Protein AF-A0A7C5ZCI0-F1 (afdb_monomer_lite)

Foldseek 3Di:
DDPPPDDDDPPPVVVVVVVVVVVVVVVVVVVVVVVVVLVVVLVVLVVVLVVLLVVLVVCCVVPNDDPVNVVSVVVNVVSVVVNVVSVVVVVVSVVVVVVVVPDDPPDDPPCVVVPDDPD

pLDDT: mean 72.67, std 7.88, range [46.69, 87.12]

Sequence (119 aa):
MPQELESAPITLGGELVALRIQRLAAMRRATYRSRSYALIAAGACAVAGVRLAVMAVRHVLAAGWGTRAAAYALLALLAGCAAVCFWQRAVQLSAEIRRSISPQPTTPPDFSTLGNGPS

Radius of gyration: 28.84 Å; chains: 1; boun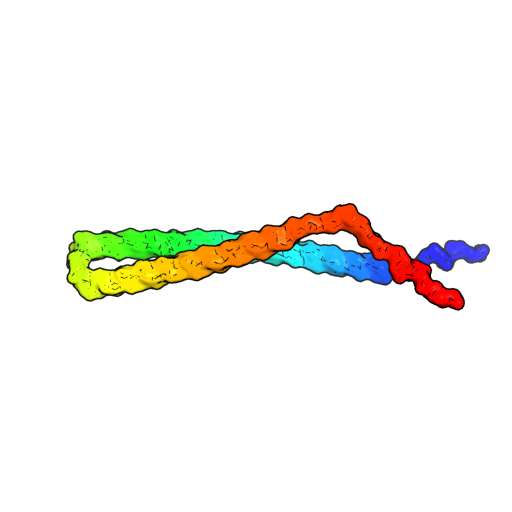ding box: 67×36×87 Å

Secondary structure (DSSP, 8-state):
--------SSHHHHHHHHHHHHHHHHHHHHHHHHHHHHHHHHHHHHHHHHHHHHHHHHHHHHH-SSHHHHHHHHHHHHHHHHHHHHHHHHHHHHHHHHHHTPPP--SPP--TTSS----

Structure (mmCIF, N/CA/C/O backbone):
data_AF-A0A7C5ZCI0-F1
#
_entry.id   AF-A0A7C5ZCI0-F1
#
loop_
_atom_site.group_PDB
_atom_site.id
_atom_site.type_symbol
_atom_site.label_atom_id
_atom_site.label_alt_id
_atom_site.label_comp_id
_atom_site.label_asym_id
_atom_site.label_entity_id
_atom_site.label_seq_id
_atom_site.pdbx_PDB_ins_code
_atom_site.Cartn_x
_atom_site.Cartn_y
_atom_site.Cartn_z
_atom_site.occupancy
_atom_site.B_iso_or_equiv
_atom_site.auth_seq_id
_atom_site.auth_comp_id
_atom_site.auth_asym_id
_atom_site.auth_atom_id
_atom_site.pdbx_PDB_model_num
ATOM 1 N N . MET A 1 1 ? 33.987 -23.509 -58.236 1.00 46.69 1 MET A N 1
ATOM 2 C CA . MET A 1 1 ? 35.185 -23.078 -57.484 1.00 46.69 1 MET A CA 1
ATOM 3 C C . MET A 1 1 ? 35.162 -21.561 -57.396 1.00 46.69 1 MET A C 1
ATOM 5 O O . MET A 1 1 ? 35.145 -20.961 -58.460 1.00 46.69 1 MET A O 1
ATOM 9 N N . PRO A 1 2 ? 35.232 -20.918 -56.224 1.00 59.09 2 PRO A N 1
ATOM 10 C CA . PRO A 1 2 ? 34.506 -21.103 -54.964 1.00 59.09 2 PRO A CA 1
ATOM 11 C C . PRO A 1 2 ? 33.635 -19.857 -54.646 1.00 59.09 2 PRO A C 1
ATOM 13 O O . PRO A 1 2 ? 34.100 -18.729 -54.760 1.00 59.09 2 PRO A O 1
ATOM 16 N N . GLN A 1 3 ? 32.381 -20.051 -54.229 1.00 56.88 3 GLN A N 1
ATOM 17 C CA . GLN A 1 3 ? 31.438 -18.977 -53.855 1.00 56.88 3 GLN A CA 1
ATOM 18 C C . GLN A 1 3 ? 30.963 -19.142 -52.393 1.00 56.88 3 GLN A C 1
ATOM 20 O O . GLN A 1 3 ? 29.783 -19.031 -52.095 1.00 56.88 3 GLN A O 1
ATOM 25 N N . GLU A 1 4 ? 31.882 -19.477 -51.481 1.00 65.56 4 GLU A N 1
ATOM 26 C CA . GLU A 1 4 ? 31.539 -20.023 -50.151 1.00 65.56 4 GLU A CA 1
ATOM 27 C C . GLU A 1 4 ? 31.987 -19.200 -48.928 1.00 65.56 4 GLU A C 1
ATOM 29 O O . GLU A 1 4 ? 31.764 -19.645 -47.811 1.00 65.56 4 GLU A O 1
ATOM 34 N N . LEU A 1 5 ? 32.605 -18.019 -49.049 1.00 60.44 5 LEU A N 1
ATOM 35 C CA . LEU A 1 5 ? 33.278 -17.414 -47.879 1.00 60.44 5 LEU A CA 1
ATOM 36 C C . LEU A 1 5 ? 33.042 -15.916 -47.666 1.00 60.44 5 LEU A C 1
ATOM 38 O O . LEU A 1 5 ? 33.948 -15.208 -47.245 1.00 60.44 5 LEU A O 1
ATOM 42 N N . GLU A 1 6 ? 31.818 -15.424 -47.866 1.00 49.28 6 GLU A N 1
ATOM 43 C CA . GLU A 1 6 ? 31.477 -14.065 -47.410 1.00 49.28 6 GLU A CA 1
ATOM 44 C C . GLU A 1 6 ? 30.142 -14.009 -46.667 1.00 49.28 6 GLU A C 1
ATOM 46 O O . GLU A 1 6 ? 29.234 -13.240 -46.964 1.00 49.28 6 GLU A O 1
ATOM 51 N N . SER A 1 7 ? 30.020 -14.874 -45.663 1.00 62.09 7 SER A N 1
ATOM 52 C CA . SER A 1 7 ? 28.906 -14.864 -44.718 1.00 62.09 7 SER A CA 1
ATOM 53 C C . SER A 1 7 ? 29.389 -15.118 -43.289 1.00 62.09 7 SER A C 1
ATOM 55 O O . SER A 1 7 ? 29.113 -16.171 -42.727 1.00 62.09 7 SER A O 1
ATOM 57 N N . ALA A 1 8 ? 30.126 -14.172 -42.699 1.00 65.06 8 ALA A N 1
ATOM 58 C CA . ALA A 1 8 ? 30.209 -13.948 -41.244 1.00 65.06 8 ALA A CA 1
ATOM 59 C C . ALA A 1 8 ? 31.182 -12.790 -40.965 1.00 65.06 8 ALA A C 1
ATOM 61 O O . ALA A 1 8 ? 32.366 -12.919 -41.263 1.00 65.06 8 ALA A O 1
ATOM 62 N N . PRO A 1 9 ? 30.708 -11.665 -40.392 1.00 52.38 9 PRO A N 1
ATOM 63 C CA . PRO A 1 9 ? 30.586 -11.610 -38.936 1.00 52.38 9 PRO A CA 1
ATOM 64 C C . PRO A 1 9 ? 29.400 -10.730 -38.486 1.00 52.38 9 PRO A C 1
ATOM 66 O O . PRO A 1 9 ? 29.577 -9.592 -38.067 1.00 52.38 9 PRO A O 1
ATOM 69 N N . ILE A 1 10 ? 28.166 -11.241 -38.562 1.00 58.44 10 ILE A N 1
ATOM 70 C CA . ILE A 1 10 ? 26.975 -10.533 -38.027 1.00 58.44 10 ILE A CA 1
ATOM 71 C C . ILE A 1 10 ? 26.433 -11.210 -36.747 1.00 58.44 10 ILE A C 1
ATOM 73 O O . ILE A 1 10 ? 25.652 -10.631 -35.993 1.00 58.44 10 ILE A O 1
ATOM 77 N N . THR A 1 11 ? 26.889 -12.420 -36.423 1.00 65.00 11 THR A N 1
ATOM 78 C CA . THR A 1 11 ? 26.281 -13.262 -35.381 1.00 65.00 11 THR A CA 1
ATOM 79 C C . THR A 1 11 ? 26.567 -12.795 -33.951 1.00 65.00 11 THR A C 1
ATOM 81 O O . THR A 1 11 ? 25.649 -12.749 -33.137 1.00 65.00 11 THR A O 1
ATOM 84 N N . LEU A 1 12 ? 27.792 -12.354 -33.650 1.00 68.25 12 LEU A N 1
ATOM 85 C CA . LEU A 1 12 ? 28.207 -11.995 -32.283 1.00 68.25 12 LEU A CA 1
ATOM 86 C C . LEU A 1 12 ? 27.505 -10.731 -31.751 1.00 68.25 12 LEU A C 1
ATOM 88 O O . LEU A 1 12 ? 27.069 -10.681 -30.600 1.00 68.25 12 LEU A O 1
ATOM 92 N N . GLY A 1 13 ? 27.335 -9.717 -32.605 1.00 74.19 13 GLY A N 1
ATOM 93 C CA . GLY A 1 13 ? 26.580 -8.508 -32.261 1.00 74.19 13 GLY A CA 1
ATOM 94 C C . GLY A 1 13 ? 25.079 -8.778 -32.134 1.00 74.19 13 GLY A C 1
ATOM 95 O O . GLY A 1 13 ? 24.438 -8.293 -31.200 1.00 74.19 13 GLY A O 1
ATOM 96 N N . GLY A 1 14 ? 24.527 -9.603 -33.031 1.00 81.06 14 GLY A N 1
ATOM 97 C CA . GLY A 1 14 ? 23.120 -10.003 -32.999 1.00 81.06 14 GLY A CA 1
ATOM 98 C C . GLY A 1 14 ? 22.750 -10.784 -31.736 1.00 81.06 14 GLY A C 1
ATOM 99 O O . GLY A 1 14 ? 21.706 -10.522 -31.139 1.00 81.06 14 GLY A O 1
ATOM 100 N N . GLU A 1 15 ? 23.623 -11.680 -31.277 1.00 82.00 15 GLU A N 1
ATOM 101 C CA . GLU A 1 15 ? 23.400 -12.496 -30.079 1.00 82.00 15 GLU A CA 1
ATOM 102 C C . GLU A 1 15 ? 23.411 -11.658 -28.788 1.00 82.00 15 GLU A C 1
ATOM 104 O O . GLU A 1 15 ? 22.525 -11.793 -27.938 1.00 82.00 15 GLU A O 1
ATOM 109 N N . LEU A 1 16 ? 24.336 -10.698 -28.670 1.00 84.06 16 LEU A N 1
ATOM 110 C CA . LEU A 1 16 ? 24.368 -9.755 -27.544 1.00 84.06 16 LEU A CA 1
ATOM 111 C C . LEU A 1 16 ? 23.136 -8.841 -27.519 1.00 84.06 16 LEU A C 1
ATOM 113 O O . LEU A 1 16 ? 22.572 -8.576 -26.450 1.00 84.06 16 LEU A O 1
ATOM 117 N N . VAL A 1 17 ? 22.688 -8.376 -28.688 1.00 84.75 17 VAL A N 1
ATOM 118 C CA . VAL A 1 17 ? 21.461 -7.578 -28.816 1.00 84.75 17 VAL A CA 1
ATOM 119 C C . VAL A 1 17 ? 20.238 -8.412 -28.433 1.00 84.75 17 VAL A C 1
ATOM 121 O O . VAL A 1 17 ? 19.408 -7.941 -27.650 1.00 84.75 17 VAL A O 1
ATOM 124 N N . ALA A 1 18 ? 20.154 -9.663 -28.889 1.00 83.94 18 ALA A N 1
ATOM 125 C CA . ALA A 1 18 ? 19.073 -10.579 -28.539 1.00 83.94 18 ALA A CA 1
ATOM 126 C C . ALA A 1 18 ? 18.999 -10.818 -27.021 1.00 83.94 18 ALA A C 1
ATOM 128 O O . ALA A 1 18 ? 17.930 -10.650 -26.427 1.00 83.94 18 ALA A O 1
ATOM 129 N N . LEU A 1 19 ? 20.133 -11.092 -26.365 1.00 86.56 19 LEU A N 1
ATOM 130 C CA . LEU A 1 19 ? 20.210 -11.254 -24.907 1.00 86.56 19 LEU A CA 1
ATOM 131 C C . LEU A 1 19 ? 19.785 -9.984 -24.155 1.00 86.56 19 LEU A C 1
ATOM 133 O O . LEU A 1 19 ? 19.094 -10.058 -23.131 1.00 86.56 19 LEU A O 1
ATOM 137 N N . ARG A 1 20 ? 20.153 -8.800 -24.662 1.00 82.56 20 ARG A N 1
ATOM 138 C CA . ARG A 1 20 ? 19.766 -7.514 -24.061 1.00 82.56 20 ARG A CA 1
ATOM 139 C C . ARG A 1 20 ? 18.260 -7.276 -24.159 1.00 82.56 20 ARG A C 1
ATOM 141 O O . ARG A 1 20 ? 17.645 -6.873 -23.170 1.00 82.56 20 ARG A O 1
ATOM 148 N N . ILE A 1 21 ? 17.662 -7.576 -25.311 1.00 83.69 21 ILE A N 1
ATOM 149 C CA . ILE A 1 21 ? 16.211 -7.484 -25.529 1.00 83.69 21 ILE A CA 1
ATOM 150 C C . ILE A 1 21 ? 15.475 -8.468 -24.612 1.00 83.69 21 ILE A C 1
ATOM 152 O O . ILE A 1 21 ? 14.498 -8.090 -23.961 1.00 83.69 21 ILE A O 1
ATOM 156 N N . GLN A 1 22 ? 15.974 -9.700 -24.486 1.00 87.12 22 GLN A N 1
ATOM 157 C CA . GLN A 1 22 ? 15.384 -10.725 -23.622 1.00 87.12 22 GLN A CA 1
ATOM 158 C C . GLN A 1 22 ? 15.417 -10.313 -22.144 1.00 87.12 22 GLN A C 1
ATOM 160 O O . GLN A 1 22 ? 14.406 -10.434 -21.447 1.00 87.12 22 GLN A O 1
ATOM 165 N N . ARG A 1 23 ? 16.537 -9.744 -21.675 1.00 83.25 23 ARG A N 1
ATOM 166 C CA . ARG A 1 23 ? 16.651 -9.190 -20.315 1.00 83.25 23 ARG A CA 1
ATOM 167 C C . ARG A 1 23 ? 15.699 -8.019 -20.089 1.00 83.25 23 ARG A C 1
ATOM 169 O O . ARG A 1 23 ? 15.046 -7.971 -19.048 1.00 83.25 23 ARG A O 1
ATOM 176 N N . LEU A 1 24 ? 15.565 -7.108 -21.056 1.00 81.12 24 LEU A N 1
ATOM 177 C CA . LEU A 1 24 ? 14.604 -6.004 -20.958 1.00 81.12 24 LEU A CA 1
ATOM 178 C C . LEU A 1 24 ? 13.158 -6.513 -20.879 1.00 81.12 24 LEU A C 1
ATOM 180 O O . LEU A 1 24 ? 12.372 -6.024 -20.065 1.00 81.12 24 LEU A O 1
ATOM 184 N N . ALA A 1 25 ? 12.805 -7.507 -21.695 1.00 79.31 25 ALA A N 1
ATOM 185 C CA . ALA A 1 25 ? 11.478 -8.114 -21.689 1.00 79.31 25 ALA A CA 1
ATOM 186 C C . ALA A 1 25 ? 11.187 -8.842 -20.364 1.00 79.31 25 ALA A C 1
ATOM 188 O O . ALA A 1 25 ? 10.090 -8.711 -19.812 1.00 79.31 25 ALA A O 1
ATOM 189 N N . ALA A 1 26 ? 12.176 -9.559 -19.820 1.00 80.69 26 ALA A N 1
ATOM 190 C CA . ALA A 1 26 ? 12.076 -10.219 -18.522 1.00 80.69 26 ALA A CA 1
ATOM 191 C C . ALA A 1 26 ? 11.894 -9.207 -17.378 1.00 80.69 26 ALA A C 1
ATOM 193 O O . ALA A 1 26 ? 10.992 -9.374 -16.554 1.00 80.69 26 ALA A O 1
ATOM 194 N N . MET A 1 27 ? 12.671 -8.117 -17.374 1.00 73.62 27 MET A N 1
ATOM 195 C CA . MET A 1 27 ? 12.540 -7.046 -16.380 1.00 73.62 27 MET A CA 1
ATOM 196 C C . MET A 1 27 ? 11.151 -6.407 -16.417 1.00 73.62 27 MET A C 1
ATOM 198 O O . MET A 1 27 ? 10.502 -6.322 -15.377 1.00 73.62 27 MET A O 1
ATOM 202 N N . ARG A 1 28 ? 10.628 -6.065 -17.603 1.00 75.12 28 ARG A N 1
ATOM 203 C CA . ARG A 1 28 ? 9.276 -5.489 -17.738 1.00 75.12 28 ARG A CA 1
ATOM 204 C C . ARG A 1 28 ? 8.185 -6.402 -17.169 1.00 75.12 28 ARG A C 1
ATOM 206 O O . ARG A 1 28 ? 7.262 -5.918 -16.515 1.00 75.12 28 ARG A O 1
ATOM 213 N N . ARG A 1 29 ? 8.287 -7.721 -17.374 1.00 72.94 29 ARG A N 1
ATOM 214 C CA . ARG A 1 29 ? 7.327 -8.692 -16.812 1.00 72.94 29 ARG A CA 1
ATOM 215 C C . ARG A 1 29 ? 7.408 -8.778 -15.285 1.00 72.94 29 ARG A C 1
ATOM 217 O O . ARG A 1 29 ? 6.366 -8.893 -14.639 1.00 72.94 29 ARG A O 1
ATOM 224 N N . ALA A 1 30 ? 8.604 -8.684 -14.706 1.00 71.81 30 ALA A N 1
ATOM 225 C CA . ALA A 1 30 ? 8.777 -8.638 -13.255 1.00 71.81 30 ALA A CA 1
ATOM 226 C C . ALA A 1 30 ? 8.166 -7.360 -12.649 1.00 71.81 30 ALA A C 1
ATOM 228 O O . ALA A 1 30 ? 7.456 -7.437 -11.644 1.00 71.81 30 ALA A O 1
ATOM 229 N N . THR A 1 31 ? 8.349 -6.207 -13.304 1.00 74.38 31 THR A N 1
ATOM 230 C CA . THR A 1 31 ? 7.789 -4.918 -12.859 1.00 74.38 31 THR A CA 1
ATOM 231 C C . THR A 1 31 ? 6.258 -4.891 -12.894 1.00 74.38 31 THR A C 1
ATOM 233 O O . THR A 1 31 ? 5.623 -4.302 -12.023 1.00 74.38 31 THR A O 1
ATOM 236 N N . TYR A 1 32 ? 5.629 -5.553 -13.870 1.00 72.38 32 TYR A N 1
ATOM 237 C CA . TYR A 1 32 ? 4.165 -5.640 -13.914 1.00 72.38 32 TYR A CA 1
ATOM 238 C C . TYR A 1 32 ? 3.590 -6.454 -12.7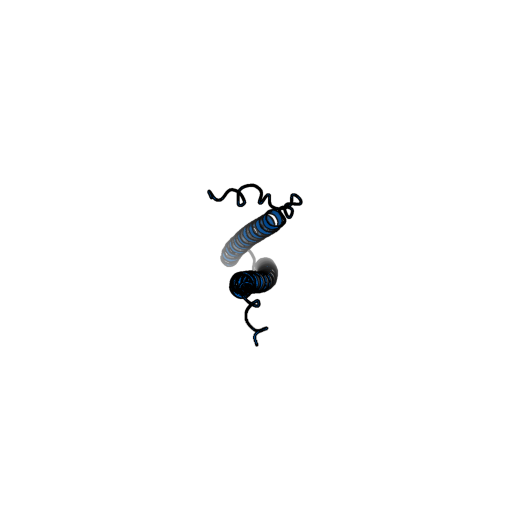47 1.00 72.38 32 TYR A C 1
ATOM 240 O O . TYR A 1 32 ? 2.599 -6.040 -12.145 1.00 72.38 32 TYR A O 1
ATOM 248 N N . ARG A 1 33 ? 4.232 -7.573 -12.379 1.00 76.25 33 ARG A N 1
ATOM 249 C CA . ARG A 1 33 ? 3.794 -8.405 -11.244 1.00 76.25 33 ARG A CA 1
ATOM 250 C C . ARG A 1 33 ? 3.983 -7.698 -9.903 1.00 76.25 33 ARG A C 1
ATOM 252 O O . ARG A 1 33 ? 3.096 -7.764 -9.054 1.00 76.25 33 ARG A O 1
ATOM 259 N N . SER A 1 34 ? 5.097 -6.989 -9.706 1.00 72.62 34 SER A N 1
ATOM 260 C CA . SER A 1 34 ? 5.309 -6.229 -8.466 1.00 72.62 34 SER A CA 1
ATOM 261 C C . SER A 1 34 ? 4.254 -5.134 -8.285 1.00 72.62 34 SER A C 1
ATOM 263 O O . SER A 1 34 ? 3.769 -4.929 -7.172 1.00 72.62 34 SER A O 1
ATOM 265 N N . ARG A 1 35 ? 3.816 -4.499 -9.381 1.00 69.25 35 ARG A N 1
ATOM 266 C CA . ARG A 1 35 ? 2.767 -3.472 -9.360 1.00 69.25 35 ARG A CA 1
ATOM 267 C C . ARG A 1 35 ? 1.410 -4.027 -8.929 1.00 69.25 35 ARG A C 1
ATOM 269 O O . ARG A 1 35 ? 0.751 -3.414 -8.091 1.00 69.25 35 ARG A O 1
ATOM 276 N N . SER A 1 36 ? 1.006 -5.188 -9.450 1.00 75.44 36 SER A N 1
ATOM 277 C CA . SER A 1 36 ? -0.242 -5.833 -9.024 1.00 75.44 36 SER A CA 1
ATOM 278 C C . SER A 1 36 ? -0.189 -6.257 -7.557 1.00 75.44 36 SER A C 1
ATOM 280 O O . SER A 1 36 ? -1.137 -5.995 -6.823 1.00 75.44 36 SER A O 1
ATOM 282 N N . TYR A 1 37 ? 0.927 -6.832 -7.094 1.00 77.38 37 TYR A N 1
ATOM 283 C CA . TYR A 1 37 ? 1.055 -7.232 -5.689 1.00 77.38 37 TYR A CA 1
ATOM 284 C C . TYR A 1 37 ? 1.053 -6.037 -4.734 1.00 77.38 37 TYR A C 1
ATOM 286 O O . TYR A 1 37 ? 0.420 -6.109 -3.685 1.00 77.38 37 TYR A O 1
ATOM 294 N N . ALA A 1 38 ? 1.690 -4.924 -5.108 1.00 75.81 38 ALA A N 1
ATOM 295 C CA . ALA A 1 38 ? 1.678 -3.707 -4.302 1.00 75.81 38 ALA A CA 1
ATOM 296 C C . ALA A 1 38 ? 0.262 -3.122 -4.158 1.00 75.81 38 ALA A C 1
ATOM 298 O O . ALA A 1 38 ? -0.133 -2.745 -3.057 1.00 75.81 38 ALA A O 1
ATOM 299 N N . LEU A 1 39 ? -0.522 -3.094 -5.242 1.00 75.88 39 LEU A N 1
ATOM 300 C CA . LEU A 1 39 ? -1.912 -2.627 -5.201 1.00 75.88 39 LEU A CA 1
ATOM 301 C C . LEU A 1 39 ? -2.811 -3.557 -4.377 1.00 75.88 39 LEU A C 1
ATOM 303 O O . LEU A 1 39 ? -3.613 -3.075 -3.579 1.00 75.88 39 LEU A O 1
ATOM 307 N N . ILE A 1 40 ? -2.651 -4.877 -4.523 1.00 80.62 40 ILE A N 1
ATOM 308 C CA . ILE A 1 40 ? -3.407 -5.866 -3.741 1.00 80.62 40 ILE A CA 1
ATOM 309 C C . ILE A 1 40 ? -3.067 -5.742 -2.252 1.00 80.62 40 ILE A C 1
ATOM 311 O O . ILE A 1 40 ? -3.975 -5.712 -1.425 1.00 80.62 40 ILE A O 1
ATOM 315 N N . ALA A 1 41 ? -1.783 -5.616 -1.901 1.00 74.25 41 ALA A N 1
ATOM 316 C CA . ALA A 1 41 ? -1.350 -5.436 -0.518 1.00 74.25 41 ALA A CA 1
ATOM 317 C C . ALA A 1 41 ? -1.900 -4.134 0.087 1.00 74.25 41 ALA A C 1
ATOM 319 O O . ALA A 1 41 ? -2.432 -4.151 1.195 1.00 74.25 41 ALA A O 1
ATOM 320 N N . ALA A 1 42 ? -1.849 -3.025 -0.660 1.00 74.56 42 ALA A N 1
ATOM 321 C CA . ALA A 1 42 ? -2.427 -1.754 -0.227 1.00 74.56 42 ALA A CA 1
ATOM 322 C C . ALA A 1 42 ? -3.945 -1.866 0.006 1.00 74.56 42 ALA A C 1
ATOM 324 O O . ALA A 1 42 ? -4.444 -1.421 1.041 1.00 74.56 42 ALA A O 1
ATOM 325 N N . GLY A 1 43 ? -4.669 -2.515 -0.913 1.00 77.31 43 GLY A N 1
ATOM 326 C CA . GLY A 1 43 ? -6.102 -2.780 -0.767 1.00 77.31 43 GLY A CA 1
ATOM 327 C C . GLY A 1 43 ? -6.422 -3.662 0.443 1.00 77.31 43 GLY A C 1
ATOM 328 O O . GLY A 1 43 ?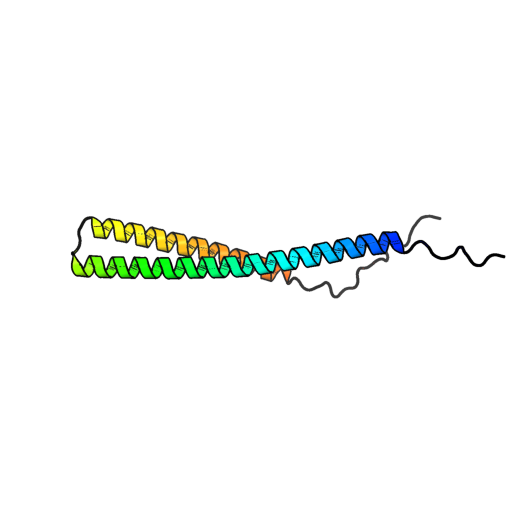 -7.306 -3.330 1.231 1.00 77.31 43 GLY A O 1
ATOM 329 N N . ALA A 1 44 ? -5.668 -4.746 0.644 1.00 77.69 44 ALA A N 1
ATOM 330 C CA . ALA A 1 44 ? -5.835 -5.642 1.786 1.00 77.69 44 ALA A CA 1
ATOM 331 C C . ALA A 1 44 ? -5.606 -4.917 3.123 1.00 77.69 44 ALA A C 1
ATOM 333 O O . ALA A 1 44 ? -6.408 -5.065 4.048 1.00 77.69 44 ALA A O 1
ATOM 334 N N . CYS A 1 45 ? -4.569 -4.079 3.216 1.00 75.12 45 CYS A N 1
ATOM 335 C CA . CYS A 1 45 ? -4.312 -3.266 4.404 1.00 75.12 45 CYS A CA 1
ATOM 336 C C . CYS A 1 45 ? -5.409 -2.225 4.654 1.00 75.12 45 CYS A C 1
ATOM 338 O O . CYS A 1 45 ? -5.804 -2.037 5.805 1.00 75.12 45 CYS A O 1
ATOM 340 N N . ALA A 1 46 ? -5.948 -1.596 3.605 1.00 74.25 46 ALA A N 1
ATOM 341 C CA . ALA A 1 46 ? -7.063 -0.660 3.741 1.00 74.25 46 ALA A CA 1
ATOM 342 C C . ALA A 1 46 ? -8.319 -1.351 4.301 1.00 74.25 46 ALA A C 1
ATOM 344 O O . ALA A 1 46 ? -8.903 -0.877 5.277 1.00 74.25 46 ALA A O 1
ATOM 345 N N . VAL A 1 47 ? -8.700 -2.507 3.745 1.00 80.69 47 VAL A N 1
ATOM 346 C CA . VAL A 1 47 ? -9.861 -3.282 4.218 1.00 80.69 47 VAL A CA 1
ATOM 347 C C . VAL A 1 47 ? -9.661 -3.756 5.659 1.00 80.69 47 VAL A C 1
ATOM 349 O O . VAL A 1 47 ? -10.576 -3.632 6.475 1.00 80.69 47 VAL A O 1
ATOM 352 N N . ALA A 1 48 ? -8.467 -4.251 5.999 1.00 75.62 48 ALA A N 1
ATOM 353 C CA . ALA A 1 48 ? -8.138 -4.656 7.364 1.00 75.62 48 ALA A CA 1
ATOM 354 C C . ALA A 1 48 ? -8.239 -3.479 8.351 1.00 75.62 48 ALA A C 1
ATOM 356 O O . ALA A 1 48 ? -8.838 -3.626 9.418 1.00 75.62 48 ALA A O 1
ATOM 357 N N . GLY A 1 49 ? -7.734 -2.299 7.972 1.00 73.31 49 GLY A N 1
ATOM 358 C CA . GLY A 1 49 ? -7.841 -1.076 8.770 1.00 73.31 49 GLY A CA 1
ATOM 359 C C . GLY A 1 49 ? -9.293 -0.662 9.022 1.00 73.31 49 GLY A C 1
ATOM 360 O O . GLY A 1 49 ? -9.679 -0.437 10.170 1.00 73.31 49 GLY A O 1
ATOM 361 N N . VAL A 1 50 ? -10.130 -0.649 7.978 1.00 77.19 50 VAL A N 1
ATOM 362 C CA . VAL A 1 50 ? -11.566 -0.335 8.102 1.00 77.19 50 VAL A CA 1
ATOM 363 C C . VAL A 1 50 ? -12.282 -1.362 8.983 1.00 77.19 50 VAL A C 1
ATOM 365 O O . VAL A 1 50 ? -13.054 -0.988 9.865 1.00 77.19 50 VAL A O 1
ATOM 368 N N . ARG A 1 51 ? -12.009 -2.660 8.797 1.00 79.75 51 ARG A N 1
ATOM 369 C CA . ARG A 1 51 ? -12.613 -3.741 9.594 1.00 79.75 51 ARG A CA 1
ATOM 370 C C . ARG A 1 51 ? -12.295 -3.587 11.083 1.00 79.75 51 ARG A C 1
ATOM 372 O O . ARG A 1 51 ? -13.198 -3.722 11.911 1.00 79.75 51 ARG A O 1
ATOM 379 N N . LEU A 1 52 ? -11.039 -3.288 11.412 1.00 73.94 52 LEU A N 1
ATOM 380 C CA . LEU A 1 52 ? -10.594 -3.058 12.786 1.00 73.94 52 LEU A CA 1
ATOM 381 C C . LEU A 1 52 ? -11.233 -1.805 13.390 1.00 73.94 52 LEU A C 1
ATOM 383 O O . LEU A 1 52 ? -11.708 -1.864 14.522 1.00 73.94 52 LEU A O 1
ATOM 387 N N . ALA A 1 53 ? -11.324 -0.712 12.628 1.00 71.38 53 ALA A N 1
ATOM 388 C CA . ALA A 1 53 ? -11.987 0.513 13.070 1.00 71.38 53 ALA A CA 1
ATOM 389 C C . ALA A 1 53 ? -13.479 0.284 13.364 1.00 71.38 53 ALA A C 1
ATOM 391 O O . ALA A 1 53 ? -13.977 0.690 14.414 1.00 71.38 53 ALA A O 1
ATOM 392 N N . VAL A 1 54 ? -14.189 -0.436 12.489 1.00 76.56 54 VAL A N 1
ATOM 393 C CA . VAL A 1 54 ? -15.604 -0.777 12.705 1.00 76.56 54 VAL A CA 1
ATOM 394 C C . VAL A 1 54 ? -15.777 -1.653 13.947 1.00 76.56 54 VAL A C 1
ATOM 396 O O . VAL A 1 54 ? -16.688 -1.407 14.739 1.00 76.56 54 VAL A O 1
ATOM 399 N N . MET A 1 55 ? -14.915 -2.656 14.155 1.00 75.00 55 MET A N 1
ATOM 400 C CA . MET A 1 55 ? -14.971 -3.468 15.376 1.00 75.00 55 MET A CA 1
ATOM 401 C C . MET A 1 55 ? -14.690 -2.639 16.629 1.00 75.00 55 MET A C 1
ATOM 403 O O . MET A 1 55 ? -15.414 -2.795 17.607 1.00 75.00 55 MET A O 1
ATOM 407 N N . ALA A 1 56 ? -13.709 -1.735 16.589 1.00 67.25 56 ALA A N 1
ATOM 408 C CA . ALA A 1 56 ? -13.401 -0.833 17.694 1.00 67.25 56 ALA A CA 1
ATOM 409 C C . ALA A 1 56 ? -14.610 0.025 18.080 1.00 67.25 56 ALA A C 1
ATOM 411 O O . ALA A 1 56 ? -15.016 0.037 19.241 1.00 67.25 56 ALA A O 1
ATOM 412 N N . VAL A 1 57 ? -15.238 0.676 17.095 1.00 69.19 57 VAL A N 1
ATOM 413 C CA . VAL A 1 57 ? -16.419 1.521 17.314 1.00 69.19 57 VAL A CA 1
ATOM 414 C C . VAL A 1 57 ? -17.572 0.701 17.884 1.00 69.19 57 VAL A C 1
ATOM 416 O O . VAL A 1 57 ? -18.143 1.080 18.904 1.00 69.19 57 VAL A O 1
ATOM 419 N N . ARG A 1 58 ? -17.885 -0.459 17.291 1.00 78.00 58 ARG A N 1
ATOM 420 C CA . ARG A 1 58 ? -18.957 -1.330 17.803 1.00 78.00 58 ARG A CA 1
ATOM 421 C C . ARG A 1 58 ? -18.694 -1.776 19.237 1.00 78.00 58 ARG A C 1
ATOM 423 O O . ARG A 1 58 ? -19.631 -1.843 20.026 1.00 78.00 58 ARG A O 1
ATOM 430 N N . HIS A 1 59 ? -17.443 -2.065 19.582 1.00 71.56 59 HIS A N 1
ATOM 431 C CA . HIS A 1 59 ? -17.104 -2.550 20.912 1.00 71.56 59 HIS A CA 1
ATOM 432 C C . HIS A 1 59 ? -17.136 -1.440 21.971 1.00 71.56 59 HIS A C 1
ATOM 434 O O . HIS A 1 59 ? -17.583 -1.698 23.090 1.00 71.56 59 HIS A O 1
ATOM 440 N N . VAL A 1 60 ? -16.719 -0.218 21.619 1.00 65.88 60 VAL A N 1
ATOM 441 C CA . VAL A 1 60 ? -16.832 0.968 22.486 1.00 65.88 60 VAL A CA 1
ATOM 442 C C . VAL A 1 60 ? -18.298 1.331 22.716 1.00 65.88 60 VAL A C 1
ATOM 444 O O . VAL A 1 60 ? -18.690 1.572 23.855 1.00 65.88 60 VAL A O 1
ATOM 447 N N . LEU A 1 61 ? -19.120 1.303 21.661 1.00 74.19 61 LEU A N 1
ATOM 448 C CA . LEU A 1 61 ? -20.554 1.588 21.763 1.00 74.19 61 LEU A CA 1
ATOM 449 C C . LEU A 1 61 ? -21.309 0.536 22.590 1.00 74.19 61 LEU A C 1
ATOM 451 O O . LEU A 1 61 ? -22.260 0.883 23.278 1.00 74.19 61 LEU A O 1
ATOM 455 N N . ALA A 1 62 ? -20.894 -0.734 22.541 1.00 79.62 62 ALA A N 1
ATOM 456 C CA . ALA A 1 62 ? -21.573 -1.815 23.256 1.00 79.62 62 ALA A CA 1
ATOM 457 C C . ALA A 1 62 ? -21.128 -1.988 24.721 1.00 79.62 62 ALA A C 1
ATOM 459 O O . ALA A 1 62 ? -21.933 -2.419 25.540 1.00 79.62 62 ALA A O 1
ATOM 460 N N . ALA A 1 63 ? -19.860 -1.713 25.056 1.00 78.19 63 ALA A N 1
ATOM 461 C CA . ALA A 1 63 ? -19.279 -2.083 26.357 1.00 78.19 63 ALA A CA 1
ATOM 462 C C . ALA A 1 63 ? -18.736 -0.902 27.186 1.00 78.19 63 ALA A C 1
ATOM 464 O O . ALA A 1 63 ? -18.278 -1.115 28.308 1.00 78.19 63 ALA A O 1
ATOM 465 N N . GLY A 1 64 ? -18.773 0.327 26.660 1.00 71.00 64 GLY A N 1
ATOM 466 C CA . GLY A 1 64 ? -18.255 1.514 27.342 1.00 71.00 64 GLY A CA 1
ATOM 467 C C . GLY A 1 64 ? -16.722 1.618 27.359 1.00 71.00 64 GLY A C 1
ATOM 468 O O . GLY A 1 64 ? -15.998 0.836 26.737 1.00 71.00 64 GLY A O 1
ATOM 469 N N . TRP A 1 65 ? -16.212 2.632 28.064 1.00 64.81 65 TRP A N 1
ATOM 470 C CA . TRP A 1 65 ? -14.783 2.962 28.139 1.00 64.81 65 TRP A CA 1
ATOM 471 C C . TRP A 1 65 ? -14.062 2.093 29.184 1.00 64.81 65 TRP A C 1
ATOM 473 O O . TRP A 1 65 ? -13.751 2.536 30.283 1.00 64.81 65 TRP A O 1
ATOM 483 N N . GLY A 1 66 ? -13.817 0.825 28.848 1.00 75.81 66 GLY A N 1
ATOM 484 C CA . GLY A 1 66 ? -12.955 -0.077 29.627 1.00 75.81 66 GLY A CA 1
ATOM 485 C C . GLY A 1 66 ? -11.524 -0.162 29.079 1.00 75.81 66 GLY A C 1
ATOM 486 O O . GLY A 1 66 ? -11.217 0.400 28.031 1.00 75.81 66 GLY A O 1
ATOM 487 N N . THR A 1 67 ? -10.655 -0.958 29.712 1.00 74.25 67 THR A N 1
ATOM 488 C CA . THR A 1 67 ? -9.282 -1.277 29.237 1.00 74.25 67 THR A CA 1
ATOM 489 C C . THR A 1 67 ? -9.222 -1.746 27.775 1.00 74.25 67 THR A C 1
ATOM 491 O O . THR A 1 67 ? -8.230 -1.532 27.080 1.00 74.25 67 THR A O 1
ATOM 494 N N . ARG A 1 68 ? -10.318 -2.315 27.262 1.00 68.06 68 ARG A N 1
ATOM 495 C CA . ARG A 1 68 ? -10.487 -2.663 25.843 1.00 68.06 68 ARG A CA 1
ATOM 496 C C . ARG A 1 68 ? -10.478 -1.441 24.917 1.00 68.06 68 ARG A C 1
ATOM 498 O O . ARG A 1 68 ? -9.943 -1.536 23.820 1.00 68.06 68 ARG A O 1
ATOM 505 N N . ALA A 1 69 ? -11.000 -0.292 25.348 1.00 68.12 69 ALA A N 1
ATOM 506 C CA . ALA A 1 69 ? -10.967 0.951 24.575 1.00 68.12 69 ALA A CA 1
ATOM 507 C C . ALA A 1 69 ? -9.527 1.449 24.361 1.00 68.12 69 ALA A C 1
ATOM 509 O O . ALA A 1 69 ? -9.187 1.873 23.259 1.00 68.12 69 ALA A O 1
ATOM 510 N N . ALA A 1 70 ? -8.656 1.308 25.367 1.00 74.44 70 ALA A N 1
ATOM 511 C CA . ALA A 1 70 ? -7.233 1.624 25.232 1.00 74.44 70 ALA A CA 1
ATOM 512 C C . ALA A 1 70 ? -6.531 0.689 24.231 1.00 74.44 70 ALA A C 1
ATOM 514 O O . ALA A 1 70 ? -5.761 1.152 23.389 1.00 74.44 70 ALA A O 1
ATOM 515 N N . ALA A 1 71 ? -6.849 -0.611 24.256 1.00 72.94 71 ALA A N 1
ATOM 516 C CA . ALA A 1 71 ? -6.343 -1.563 23.266 1.00 72.94 71 ALA A CA 1
ATOM 517 C C . ALA A 1 71 ? -6.801 -1.203 21.841 1.00 72.94 71 ALA A C 1
ATOM 519 O O . ALA A 1 71 ? -5.997 -1.238 20.913 1.00 72.94 71 ALA A O 1
ATOM 520 N N . TYR A 1 72 ? -8.059 -0.788 21.666 1.00 70.12 72 TYR A N 1
ATOM 521 C CA . TYR A 1 72 ? -8.568 -0.322 20.375 1.00 70.12 72 TYR A CA 1
ATOM 522 C C . TYR A 1 72 ? -7.923 0.980 19.901 1.00 70.12 72 TYR A C 1
ATOM 524 O O . TYR A 1 72 ? -7.634 1.100 18.713 1.00 70.12 72 TYR A O 1
ATOM 532 N N . ALA A 1 73 ? -7.660 1.929 20.801 1.00 71.75 73 ALA A N 1
ATOM 533 C CA . ALA A 1 73 ? -6.951 3.161 20.469 1.00 71.75 73 ALA A CA 1
ATOM 534 C C . ALA A 1 73 ? -5.521 2.872 19.985 1.00 71.75 73 ALA A C 1
ATOM 536 O O . ALA A 1 73 ? -5.110 3.389 18.947 1.00 71.75 73 ALA A O 1
ATOM 537 N N . LEU A 1 74 ? -4.796 1.979 20.671 1.00 78.19 74 LEU A N 1
ATOM 538 C CA . LEU A 1 74 ? -3.479 1.497 20.236 1.00 78.19 74 LEU A CA 1
ATOM 539 C C . LEU A 1 74 ? -3.543 0.800 18.876 1.00 78.19 74 LEU A C 1
ATOM 541 O O . LEU A 1 74 ? -2.698 1.043 18.016 1.00 78.19 74 LEU A O 1
ATOM 545 N N . LEU A 1 75 ? -4.561 -0.034 18.660 1.00 72.19 75 LEU A N 1
ATOM 546 C CA . LEU A 1 75 ? -4.747 -0.737 17.396 1.00 72.19 75 LEU A CA 1
ATOM 547 C C . LEU A 1 75 ? -5.070 0.225 16.244 1.00 72.19 75 LEU A C 1
ATOM 549 O O . LEU A 1 75 ? -4.566 0.044 15.139 1.00 72.19 75 LEU A O 1
ATOM 553 N N . ALA A 1 76 ? -5.878 1.256 16.498 1.00 71.75 76 ALA A N 1
ATOM 554 C CA . ALA A 1 76 ? -6.181 2.310 15.535 1.00 71.75 76 ALA A CA 1
ATOM 555 C C . ALA A 1 76 ? -4.928 3.129 15.193 1.00 71.75 76 ALA A C 1
ATOM 557 O O . ALA A 1 76 ? -4.699 3.433 14.024 1.00 71.75 76 ALA A O 1
ATOM 558 N N . LEU A 1 77 ? -4.082 3.417 16.186 1.00 78.94 77 LEU A N 1
ATOM 559 C CA . LEU A 1 77 ? -2.779 4.058 15.993 1.00 78.94 77 LEU A CA 1
ATOM 560 C C . LEU A 1 77 ? -1.844 3.193 15.144 1.00 78.94 77 LEU A C 1
ATOM 562 O O . LEU A 1 77 ? -1.261 3.690 14.185 1.00 78.94 77 LEU A O 1
ATOM 566 N N . LEU A 1 78 ? -1.748 1.895 15.442 1.00 78.94 78 LEU A N 1
ATOM 567 C CA . LEU A 1 78 ? -0.975 0.930 14.654 1.00 78.94 78 LEU A CA 1
ATOM 568 C C . LEU A 1 78 ? -1.490 0.826 13.217 1.00 78.94 78 LEU A C 1
ATOM 570 O O . LEU A 1 78 ? -0.693 0.855 12.283 1.00 78.94 78 LEU A O 1
ATOM 574 N N . ALA A 1 79 ? -2.809 0.753 13.028 1.00 75.25 79 ALA A N 1
ATOM 575 C CA . ALA A 1 79 ? -3.429 0.712 11.708 1.00 75.25 79 ALA A CA 1
ATOM 576 C C . ALA A 1 79 ? -3.183 2.011 10.925 1.00 75.25 79 ALA A C 1
ATOM 578 O O . ALA A 1 79 ? -2.841 1.955 9.744 1.00 75.25 79 ALA A O 1
ATOM 579 N N . GLY A 1 80 ? -3.295 3.170 11.580 1.00 76.44 80 GLY A N 1
ATOM 580 C CA . GLY A 1 80 ? -2.971 4.468 10.991 1.00 76.44 80 GLY A CA 1
ATOM 581 C C . GLY A 1 80 ? -1.496 4.570 10.604 1.00 76.44 80 GLY A C 1
ATOM 582 O O . GLY A 1 80 ? -1.177 4.965 9.486 1.00 76.44 80 GLY A O 1
ATOM 583 N N . CYS A 1 81 ? -0.594 4.133 11.484 1.00 79.69 81 CYS A N 1
ATOM 584 C CA . CYS A 1 81 ? 0.845 4.124 11.232 1.00 79.69 81 CYS A CA 1
ATOM 585 C C . CYS A 1 81 ? 1.196 3.195 10.059 1.00 79.69 81 CYS A C 1
ATOM 587 O O . CYS A 1 81 ? 1.897 3.599 9.131 1.00 79.69 81 CYS A O 1
ATOM 589 N N . ALA A 1 82 ? 0.616 1.991 10.026 1.00 73.62 82 ALA A N 1
ATOM 590 C CA . ALA A 1 82 ? 0.755 1.067 8.907 1.00 73.62 82 ALA A CA 1
ATOM 591 C C . ALA A 1 82 ? 0.241 1.686 7.598 1.00 73.62 82 ALA A C 1
ATOM 593 O O . ALA A 1 82 ? 0.942 1.637 6.588 1.00 73.62 82 ALA A O 1
ATOM 594 N N . ALA A 1 83 ? -0.936 2.320 7.608 1.00 73.81 83 ALA A N 1
ATOM 595 C CA . ALA A 1 83 ? -1.489 2.997 6.437 1.00 73.81 83 ALA A CA 1
ATOM 596 C C . ALA A 1 83 ? -0.559 4.106 5.918 1.00 73.81 83 ALA A C 1
ATOM 598 O O . ALA A 1 83 ? -0.328 4.186 4.712 1.00 73.81 83 ALA A O 1
ATOM 599 N N . VAL A 1 84 ? 0.038 4.906 6.809 1.00 80.50 84 VAL A N 1
ATOM 600 C CA . VAL A 1 84 ? 1.033 5.928 6.443 1.00 80.50 84 VAL A CA 1
ATOM 601 C C . VAL A 1 84 ? 2.291 5.290 5.850 1.00 80.50 84 VAL A C 1
ATOM 603 O 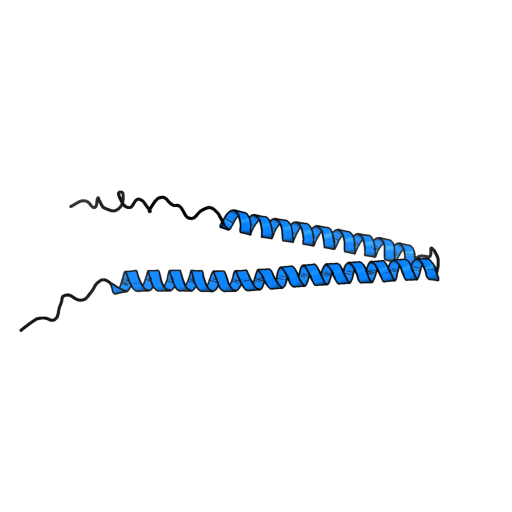O . VAL A 1 84 ? 2.757 5.741 4.803 1.00 80.50 84 VAL A O 1
ATOM 606 N N . CYS A 1 85 ? 2.817 4.213 6.440 1.00 79.25 85 CYS A N 1
ATOM 607 C CA . CYS A 1 85 ? 3.969 3.494 5.887 1.00 79.25 85 CYS A CA 1
ATOM 608 C C . CYS A 1 85 ? 3.681 2.930 4.485 1.00 79.25 85 CYS A C 1
ATOM 610 O O . CYS A 1 85 ? 4.512 3.064 3.581 1.00 79.25 85 CYS A O 1
ATOM 612 N N . PHE A 1 86 ? 2.500 2.338 4.273 1.00 73.94 86 PHE A N 1
ATOM 613 C CA . PHE A 1 86 ? 2.081 1.848 2.957 1.00 73.94 86 PHE A CA 1
ATOM 614 C C . PHE A 1 86 ? 1.887 2.986 1.956 1.00 73.94 86 PHE A C 1
ATOM 616 O O . PHE A 1 86 ? 2.307 2.857 0.805 1.00 73.94 86 PHE A O 1
ATOM 623 N N . TRP A 1 87 ? 1.318 4.111 2.386 1.00 75.88 87 TRP A N 1
ATOM 624 C CA . TRP A 1 87 ? 1.167 5.298 1.551 1.00 75.88 87 TRP A CA 1
ATOM 625 C C . TRP A 1 87 ? 2.524 5.844 1.102 1.00 75.88 87 TRP A C 1
ATOM 627 O O . TRP A 1 87 ? 2.745 6.046 -0.090 1.00 75.88 87 TRP A O 1
ATOM 637 N N . GLN A 1 88 ? 3.472 6.005 2.026 1.00 82.12 88 GLN A N 1
ATOM 638 C CA . GLN A 1 88 ? 4.830 6.451 1.707 1.00 82.12 88 GLN A CA 1
ATOM 639 C C . GLN A 1 88 ? 5.524 5.507 0.717 1.00 82.12 88 GLN A C 1
ATOM 641 O O . GLN A 1 88 ? 6.101 5.966 -0.271 1.00 82.12 88 GLN A O 1
ATOM 646 N N . ARG A 1 89 ? 5.412 4.190 0.928 1.00 77.75 89 ARG A N 1
ATOM 647 C CA . ARG A 1 89 ? 5.916 3.169 -0.007 1.00 77.75 89 ARG A CA 1
ATOM 648 C C . ARG A 1 89 ? 5.269 3.287 -1.388 1.00 77.75 89 ARG A C 1
ATOM 650 O O . ARG A 1 89 ? 5.976 3.227 -2.391 1.00 77.75 89 ARG A O 1
ATOM 657 N N . ALA A 1 90 ? 3.955 3.487 -1.458 1.00 72.06 90 ALA A N 1
ATOM 658 C CA . ALA A 1 90 ? 3.233 3.650 -2.720 1.00 72.06 90 ALA A CA 1
ATOM 659 C C . ALA A 1 90 ? 3.642 4.933 -3.466 1.00 72.06 90 ALA A C 1
ATOM 661 O O . ALA A 1 90 ? 3.790 4.919 -4.693 1.00 72.06 90 ALA A O 1
ATOM 662 N N . VAL A 1 91 ? 3.869 6.029 -2.736 1.00 78.62 91 VAL A N 1
ATOM 663 C CA . VAL A 1 91 ? 4.355 7.299 -3.295 1.00 78.62 91 VAL A CA 1
ATOM 664 C C . VAL A 1 91 ? 5.781 7.152 -3.826 1.00 78.62 91 VAL A C 1
ATOM 666 O O . VAL A 1 91 ? 6.043 7.588 -4.946 1.00 78.62 91 VAL A O 1
ATOM 669 N N . GLN A 1 92 ? 6.681 6.491 -3.089 1.00 82.00 92 GLN A N 1
ATOM 670 C CA . GLN A 1 92 ? 8.045 6.212 -3.562 1.00 82.00 92 GLN A CA 1
ATOM 671 C C . GLN A 1 92 ? 8.040 5.388 -4.855 1.00 82.00 92 GLN A C 1
ATOM 673 O O . GLN A 1 92 ? 8.680 5.776 -5.832 1.00 82.00 92 GLN A O 1
ATOM 678 N N . LEU A 1 93 ? 7.237 4.321 -4.906 1.00 74.06 93 LEU A N 1
ATOM 679 C CA . LEU A 1 93 ? 7.096 3.496 -6.109 1.00 74.06 93 LEU A CA 1
ATOM 680 C C . LEU A 1 93 ? 6.542 4.306 -7.292 1.00 74.06 93 LEU A C 1
ATOM 682 O O . LEU A 1 93 ? 6.986 4.169 -8.431 1.00 74.06 93 LEU A O 1
ATOM 686 N N . SER A 1 94 ? 5.579 5.190 -7.023 1.00 73.25 94 SER A N 1
ATOM 687 C CA . SER A 1 94 ? 5.005 6.077 -8.039 1.00 73.25 94 SER A CA 1
ATOM 688 C C . SER A 1 94 ? 6.026 7.094 -8.557 1.00 73.25 94 SER A C 1
ATOM 690 O O . SER A 1 94 ? 6.015 7.427 -9.745 1.00 73.25 94 SER A O 1
ATOM 692 N N . ALA A 1 95 ? 6.921 7.572 -7.691 1.00 79.38 95 ALA A N 1
ATOM 693 C CA . ALA A 1 95 ? 7.998 8.482 -8.060 1.00 79.38 95 ALA A CA 1
ATOM 694 C C . ALA A 1 95 ? 9.066 7.792 -8.928 1.00 79.38 95 ALA A C 1
ATOM 696 O O . ALA A 1 95 ? 9.510 8.378 -9.916 1.00 79.38 95 ALA A O 1
ATOM 697 N N . GLU A 1 96 ? 9.431 6.542 -8.630 1.00 76.69 96 GLU A N 1
ATOM 698 C CA . GLU A 1 96 ? 10.348 5.742 -9.462 1.00 76.69 96 GLU A CA 1
ATOM 699 C C . GLU A 1 96 ? 9.777 5.467 -10.858 1.00 76.69 96 GLU A C 1
ATOM 701 O O . GLU A 1 96 ? 10.487 5.567 -11.863 1.00 76.69 96 GLU A O 1
ATOM 706 N N . ILE A 1 97 ? 8.471 5.200 -10.954 1.00 69.12 97 ILE A N 1
ATOM 707 C CA . ILE A 1 97 ? 7.798 5.038 -12.249 1.00 69.12 97 ILE A CA 1
ATOM 708 C C . ILE A 1 97 ? 7.849 6.345 -13.045 1.00 69.12 97 ILE A C 1
ATOM 710 O O . ILE A 1 97 ? 8.220 6.336 -14.215 1.00 69.12 97 ILE A O 1
ATOM 714 N N . ARG A 1 98 ? 7.540 7.488 -12.422 1.00 72.31 98 ARG A N 1
ATOM 715 C CA . ARG A 1 98 ? 7.629 8.786 -13.113 1.00 72.31 98 ARG A CA 1
ATOM 716 C C . ARG A 1 98 ? 9.056 9.115 -13.552 1.00 72.31 98 ARG A C 1
ATOM 718 O O . ARG A 1 98 ? 9.225 9.642 -14.644 1.00 72.31 98 ARG A O 1
ATOM 725 N N . ARG A 1 99 ? 10.074 8.760 -12.759 1.00 74.62 99 ARG A N 1
ATOM 726 C CA . ARG A 1 99 ? 11.489 8.924 -13.144 1.00 74.62 99 ARG A CA 1
ATOM 727 C C . ARG A 1 99 ? 11.918 8.003 -14.284 1.00 74.62 99 ARG A C 1
ATOM 729 O O . ARG A 1 99 ? 12.724 8.414 -15.105 1.00 74.62 99 ARG A O 1
ATOM 736 N N . SER A 1 100 ? 11.405 6.775 -14.351 1.00 62.44 100 SER A N 1
ATOM 737 C CA . SER A 1 100 ? 11.737 5.829 -15.434 1.00 62.44 100 SER A CA 1
ATOM 738 C C . SER A 1 100 ? 11.031 6.138 -16.759 1.00 62.44 100 SER A C 1
ATOM 740 O O . SER A 1 100 ? 11.463 5.646 -17.797 1.00 62.44 100 SER A O 1
ATOM 742 N N . ILE A 1 101 ? 10.017 7.011 -16.744 1.00 65.25 101 ILE A N 1
ATOM 743 C CA . ILE A 1 101 ? 9.425 7.645 -17.937 1.00 65.25 101 ILE A CA 1
ATOM 744 C C . ILE A 1 101 ? 10.234 8.900 -18.336 1.00 65.25 101 ILE A C 1
ATOM 746 O O . ILE A 1 101 ? 9.728 9.789 -19.015 1.00 65.25 101 ILE A O 1
ATOM 750 N N . SER A 1 102 ? 11.505 9.006 -17.924 1.00 53.41 102 SER A N 1
ATOM 751 C CA . SER A 1 102 ? 12.395 10.011 -18.507 1.00 53.41 102 SER A CA 1
ATOM 752 C C . SER A 1 102 ? 12.395 9.812 -20.029 1.00 53.41 102 SER A C 1
ATOM 754 O O . SER A 1 102 ? 12.536 8.667 -20.477 1.00 53.41 102 SER A O 1
ATOM 756 N N . PRO A 1 103 ? 12.148 10.875 -20.812 1.00 55.88 103 PRO A N 1
ATOM 757 C CA . PRO A 1 103 ? 11.891 10.779 -22.238 1.00 55.88 103 PRO A CA 1
ATOM 758 C C . PRO A 1 103 ? 13.020 10.010 -22.903 1.00 55.88 103 PRO A C 1
ATOM 760 O O . PRO A 1 103 ? 14.200 10.292 -22.691 1.00 55.88 103 PRO A O 1
ATOM 763 N N . GLN A 1 104 ? 12.634 9.007 -23.684 1.00 55.75 104 GLN A N 1
ATOM 764 C CA . GLN A 1 104 ? 13.536 8.316 -24.585 1.00 55.75 104 GLN A CA 1
ATOM 765 C C . GLN A 1 104 ? 14.330 9.394 -25.337 1.00 55.75 104 GLN A C 1
ATOM 767 O O . GLN A 1 104 ? 13.685 10.263 -25.929 1.00 55.75 104 GLN A O 1
ATOM 772 N N . PRO A 1 105 ? 15.674 9.425 -25.235 1.00 57.12 105 PRO A N 1
ATOM 773 C CA . PRO A 1 105 ? 16.466 10.485 -25.842 1.00 57.12 105 PRO A CA 1
ATOM 774 C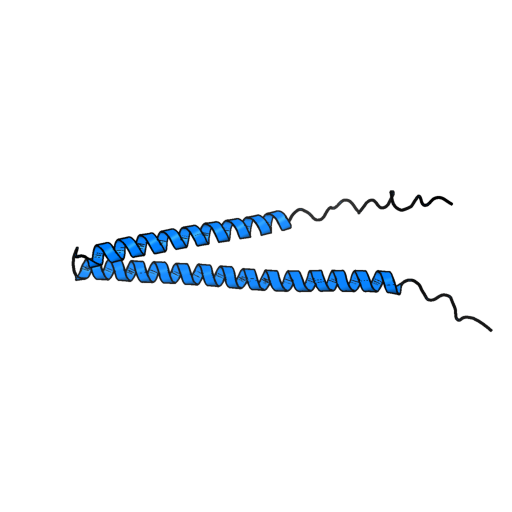 C . PRO A 1 105 ? 16.128 10.518 -27.332 1.00 57.12 105 PRO A C 1
ATOM 776 O O . PRO A 1 105 ? 16.385 9.563 -28.062 1.00 57.12 105 PRO A O 1
ATOM 779 N N . THR A 1 106 ? 15.442 11.580 -27.749 1.00 64.50 106 THR A N 1
ATOM 780 C CA . THR A 1 106 ? 15.032 11.826 -29.137 1.00 64.50 106 THR A CA 1
ATOM 781 C C . THR A 1 106 ? 16.221 12.205 -30.005 1.00 64.50 106 THR A C 1
ATOM 783 O O . THR A 1 106 ? 16.128 12.164 -31.228 1.00 64.50 106 THR A O 1
ATOM 786 N N . THR A 1 107 ? 17.346 12.547 -29.382 1.00 74.06 107 THR A N 1
ATOM 787 C CA . THR A 1 107 ? 18.631 12.663 -30.047 1.00 74.06 107 THR A CA 1
ATOM 788 C C . THR A 1 107 ? 19.174 11.264 -30.345 1.00 74.06 107 THR A C 1
ATOM 790 O O . THR A 1 107 ? 19.391 10.483 -29.412 1.00 74.06 107 THR A O 1
ATOM 793 N N . PRO A 1 108 ? 19.384 10.917 -31.629 1.00 74.31 108 PRO A N 1
ATOM 794 C CA . PRO A 1 108 ? 20.036 9.668 -31.987 1.00 74.31 108 PRO A CA 1
ATOM 795 C C . PRO A 1 108 ? 21.410 9.593 -31.300 1.00 74.31 108 PRO A C 1
ATOM 797 O O . PRO A 1 108 ? 22.080 10.622 -31.180 1.00 74.31 108 PRO A O 1
ATOM 800 N N . PRO A 1 109 ? 21.820 8.411 -30.805 1.00 73.31 109 PRO A N 1
ATOM 801 C CA . PRO A 1 109 ? 23.123 8.239 -30.176 1.00 73.31 109 PRO A CA 1
ATOM 802 C C . PRO A 1 1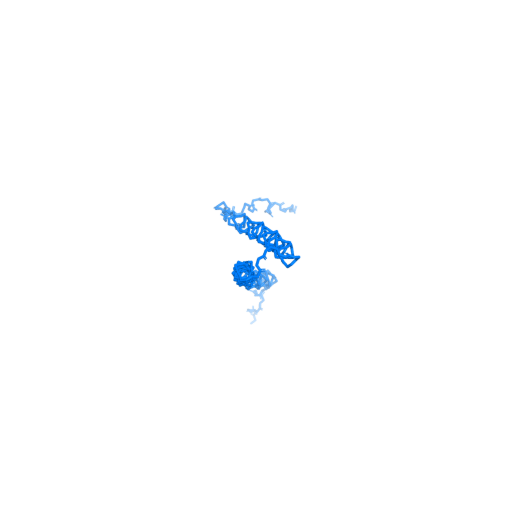09 ? 24.224 8.681 -31.142 1.00 73.31 109 PRO A C 1
ATOM 804 O O . PRO A 1 109 ? 24.322 8.177 -32.259 1.00 73.31 109 PRO A O 1
ATOM 807 N N . ASP A 1 110 ? 25.019 9.658 -30.712 1.00 79.06 110 ASP A N 1
ATOM 808 C CA . ASP A 1 110 ? 26.091 10.224 -31.516 1.00 79.06 110 ASP A CA 1
ATOM 809 C C . ASP A 1 110 ? 27.288 9.263 -31.511 1.00 79.06 110 ASP A C 1
ATOM 811 O O . ASP A 1 110 ? 28.050 9.177 -30.546 1.00 79.06 110 ASP A O 1
ATOM 815 N N . PHE A 1 111 ? 27.410 8.471 -32.577 1.00 76.38 111 PHE A N 1
ATOM 816 C CA . PHE A 1 111 ? 28.492 7.499 -32.760 1.00 76.38 111 PHE A CA 1
ATOM 817 C C . PHE A 1 111 ? 29.747 8.112 -33.396 1.00 76.38 111 PHE A C 1
ATOM 819 O O . PHE A 1 111 ? 30.698 7.385 -33.691 1.00 76.38 111 PHE A O 1
ATOM 826 N N . SER A 1 112 ? 29.788 9.436 -33.578 1.00 75.12 112 SER A N 1
ATOM 827 C CA . SER A 1 112 ? 30.905 10.146 -34.220 1.00 75.12 112 SER A CA 1
ATOM 828 C C . SER A 1 112 ? 32.251 9.948 -33.509 1.00 75.12 112 SER A C 1
ATOM 830 O O . SER A 1 112 ? 33.306 10.144 -34.104 1.00 75.12 112 SER A O 1
ATOM 832 N N . THR A 1 113 ? 32.240 9.517 -32.246 1.00 67.81 113 THR A N 1
ATOM 833 C CA . THR A 1 113 ? 33.445 9.261 -31.441 1.00 67.81 113 THR A CA 1
ATOM 834 C C . THR A 1 113 ? 34.022 7.849 -31.593 1.00 67.81 113 THR A C 1
ATOM 836 O O . THR A 1 113 ? 35.150 7.619 -31.169 1.00 67.81 113 THR A O 1
ATOM 839 N N . LEU A 1 114 ? 33.302 6.907 -32.218 1.00 72.00 114 LEU A N 1
ATOM 840 C CA . LEU A 1 114 ? 33.757 5.519 -32.414 1.00 72.00 114 LEU A CA 1
ATOM 841 C C . LEU A 1 114 ? 34.461 5.280 -33.764 1.00 72.00 114 LEU A C 1
ATOM 843 O O . LEU A 1 114 ? 35.062 4.226 -33.945 1.00 72.00 114 LEU A O 1
ATOM 847 N N . GLY A 1 115 ? 34.405 6.232 -34.703 1.00 68.19 115 GLY A N 1
ATOM 848 C CA . GLY A 1 115 ? 34.932 6.065 -36.066 1.00 68.19 115 GLY A CA 1
ATOM 849 C C . GLY A 1 115 ? 36.429 6.339 -36.251 1.00 68.19 115 GLY A C 1
ATOM 850 O O . GLY A 1 115 ? 36.985 5.970 -37.280 1.00 68.19 115 GLY A O 1
ATOM 851 N N . ASN A 1 116 ? 37.106 6.947 -35.275 1.00 66.62 116 ASN A N 1
ATOM 852 C CA . ASN A 1 116 ? 38.499 7.376 -35.431 1.00 66.62 116 ASN A CA 1
ATOM 853 C C . ASN A 1 116 ? 39.459 6.347 -34.816 1.00 66.62 116 ASN A C 1
ATOM 855 O O . ASN A 1 116 ? 40.133 6.621 -33.823 1.00 66.62 116 ASN A O 1
ATOM 859 N N . GLY A 1 117 ? 39.486 5.137 -35.374 1.00 62.69 117 GLY A N 1
ATOM 860 C CA . GLY A 1 117 ? 40.570 4.190 -35.114 1.00 62.69 117 GLY A CA 1
ATOM 861 C C . GLY A 1 117 ? 41.837 4.628 -35.866 1.00 62.69 117 GLY A C 1
ATOM 862 O O . GLY A 1 117 ? 41.723 4.987 -37.038 1.00 62.69 117 GLY A O 1
ATOM 863 N N . PRO A 1 118 ? 43.026 4.639 -35.235 1.00 62.88 118 PRO A N 1
ATOM 864 C CA . PRO A 1 118 ? 44.270 4.967 -35.924 1.00 62.88 118 PRO A CA 1
ATOM 865 C C . PRO A 1 118 ? 44.640 3.850 -36.912 1.00 62.88 118 PRO A C 1
ATOM 867 O O . PRO A 1 118 ? 44.705 2.681 -36.529 1.00 62.88 118 PRO A O 1
ATOM 870 N N . SER A 1 119 ? 44.839 4.240 -38.174 1.00 61.28 119 SER A N 1
ATOM 871 C CA . SER A 1 119 ? 45.394 3.437 -39.274 1.00 61.28 119 SER A CA 1
ATOM 872 C C . SER A 1 119 ? 46.883 3.175 -39.107 1.00 61.28 119 SER A C 1
ATOM 874 O O . SER A 1 119 ? 47.575 4.149 -38.728 1.00 61.28 119 SER A O 1
#